Protein AF-A0A1L7UYZ5-F1 (afdb_monomer)

pLDDT: mean 88.18, std 9.56, range [55.62, 96.19]

Solvent-accessible surface area (backbone atoms only — not comparable to full-atom values): 4440 Å² total; per-residue (Å²): 132,75,73,56,54,80,90,49,50,41,26,31,42,46,79,50,95,94,42,86,45,75,25,56,62,91,52,63,47,34,87,81,78,62,48,65,73,49,65,65,25,40,26,16,28,85,87,56,22,41,26,33,27,27,73,33,66,46,98,85,73,43,77,40,75,51,63,39,62,72,40,78,60,91,125

Nearest PDB structures (foldseek):
  1n0z-assembly1_A  TM=6.606E-01  e=6.360E-01  Homo sapiens
  1p3e-assembly1_A  TM=4.614E-01  e=2.929E+00  Bacillus intermedius

Radius of gyration: 11.61 Å; Cα contacts (8 Å, |Δi|>4): 159; chains: 1; bounding box: 32×18×34 Å

Secondary structure (DSSP, 8-state):
-PPP-GGG--EEE---TT---EEETT-SB-TTT-PBPPTTPEEE-TT--EEEEEEEE-TTSPEEEEEEEEE----

Sequence (75 aa):
MTKPTEVNIAYWLCMNDICTKHNDIDKKRCKGCQAELAQGATALNADIDVIGQCGGIDSNGKPVWNLHEAKRVDI

InterPro domains:
  IPR001876 Zinc finger, RanBP2-type [PS01358] (12-33)

Organism: Fusarium proliferatum (strain ET1) (NCBI:txid1227346)

Structure (mmCIF, N/CA/C/O backbone):
data_AF-A0A1L7UYZ5-F1
#
_entry.id   AF-A0A1L7UYZ5-F1
#
loop_
_atom_site.group_PDB
_atom_site.id
_atom_site.type_symbol
_atom_site.label_atom_id
_atom_site.label_alt_id
_atom_site.label_comp_id
_atom_site.label_asym_id
_atom_site.label_entity_id
_atom_site.label_seq_id
_atom_site.pdbx_PDB_ins_code
_atom_site.Cartn_x
_atom_site.Cartn_y
_atom_site.Cartn_z
_atom_site.occupancy
_atom_site.B_iso_or_equiv
_atom_site.auth_seq_id
_atom_site.auth_comp_id
_atom_site.auth_asym_id
_atom_site.auth_atom_id
_atom_site.pdbx_PDB_model_num
ATOM 1 N N . MET A 1 1 ? -18.297 -2.465 -14.197 1.00 60.53 1 MET A N 1
ATOM 2 C CA . MET A 1 1 ? -17.435 -3.262 -13.294 1.00 60.53 1 MET A CA 1
ATOM 3 C C . MET A 1 1 ? -18.015 -3.152 -11.892 1.00 60.53 1 MET A C 1
ATOM 5 O O . MET A 1 1 ? -18.692 -2.172 -11.623 1.00 60.53 1 MET A O 1
ATOM 9 N N . THR A 1 2 ? -17.863 -4.151 -11.024 1.00 63.06 2 THR A N 1
ATOM 10 C CA . THR A 1 2 ? -18.322 -4.034 -9.629 1.00 63.06 2 THR A CA 1
ATOM 11 C C . THR A 1 2 ? -17.370 -3.131 -8.845 1.00 63.06 2 THR A C 1
ATOM 13 O O . THR A 1 2 ? -16.156 -3.179 -9.042 1.00 63.06 2 THR A O 1
ATOM 16 N N . LYS A 1 3 ? -17.912 -2.289 -7.957 1.00 68.19 3 LYS A N 1
ATOM 17 C CA . LYS A 1 3 ? -17.097 -1.457 -7.064 1.00 68.19 3 LYS A CA 1
ATOM 18 C C . LYS A 1 3 ? -16.253 -2.374 -6.161 1.00 68.19 3 LYS A C 1
ATOM 20 O O . LYS A 1 3 ? -16.827 -3.275 -5.544 1.00 68.19 3 LYS A O 1
ATOM 25 N N . PRO A 1 4 ? -14.926 -2.187 -6.072 1.00 70.56 4 PRO A N 1
ATOM 26 C CA . PRO A 1 4 ? -14.094 -3.026 -5.228 1.00 70.56 4 PRO A CA 1
ATOM 27 C C . PRO A 1 4 ? -14.399 -2.786 -3.753 1.00 70.56 4 PRO A C 1
ATOM 29 O O . PRO A 1 4 ? -14.733 -1.681 -3.321 1.00 70.56 4 PRO A O 1
ATOM 32 N N . THR A 1 5 ? -14.301 -3.869 -2.997 1.00 73.38 5 THR A N 1
ATOM 33 C CA . THR A 1 5 ? -14.441 -3.901 -1.542 1.00 73.38 5 THR A CA 1
ATOM 34 C C . THR A 1 5 ? -13.069 -4.136 -0.917 1.00 73.38 5 THR A C 1
ATOM 36 O O . THR A 1 5 ? -12.132 -4.521 -1.613 1.00 73.38 5 THR A O 1
ATOM 39 N N . GLU A 1 6 ? -12.927 -3.901 0.387 1.00 70.25 6 GLU A N 1
ATOM 40 C CA . GLU A 1 6 ? -11.650 -4.078 1.100 1.00 70.25 6 GLU A CA 1
ATOM 41 C C . GLU A 1 6 ? -11.069 -5.491 0.929 1.00 70.25 6 GLU A C 1
ATOM 43 O O . GLU A 1 6 ? -9.861 -5.647 0.786 1.00 70.25 6 GLU A O 1
ATOM 48 N N . VAL A 1 7 ? -11.932 -6.509 0.811 1.00 69.94 7 VAL A N 1
ATOM 49 C CA . VAL A 1 7 ? -11.522 -7.897 0.530 1.00 69.94 7 VAL A CA 1
ATOM 50 C C . VAL A 1 7 ? -10.868 -8.090 -0.844 1.00 69.94 7 VAL A C 1
ATOM 52 O O . VAL A 1 7 ? -10.215 -9.106 -1.057 1.00 69.94 7 VAL A O 1
ATOM 55 N N . ASN A 1 8 ? -11.010 -7.135 -1.768 1.00 84.88 8 ASN A N 1
ATOM 56 C CA . ASN A 1 8 ? -10.384 -7.195 -3.089 1.00 84.88 8 ASN 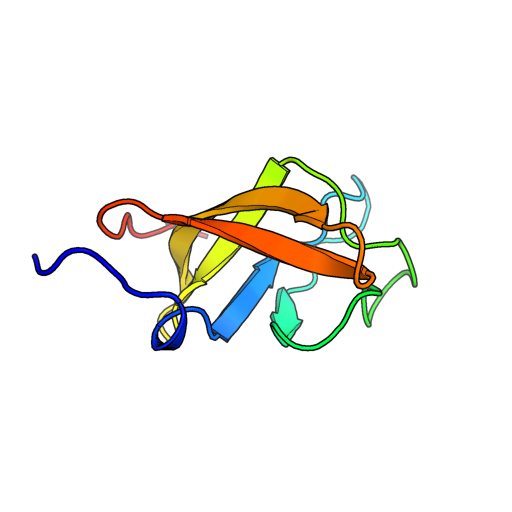A CA 1
ATOM 57 C C . ASN A 1 8 ? -8.986 -6.566 -3.121 1.00 84.88 8 ASN A C 1
ATOM 59 O O . ASN A 1 8 ? -8.325 -6.656 -4.155 1.00 84.88 8 ASN A O 1
ATOM 63 N N . ILE A 1 9 ? -8.534 -5.911 -2.046 1.00 90.62 9 ILE A N 1
ATOM 64 C CA . ILE A 1 9 ? -7.176 -5.373 -1.990 1.00 90.62 9 ILE A CA 1
ATOM 65 C C . ILE A 1 9 ? -6.211 -6.515 -1.679 1.00 90.62 9 ILE A C 1
ATOM 67 O O . ILE A 1 9 ? -6.318 -7.165 -0.643 1.00 90.62 9 ILE A O 1
ATOM 71 N N . ALA A 1 10 ? -5.247 -6.734 -2.565 1.00 93.25 10 ALA A N 1
ATOM 72 C CA . ALA A 1 10 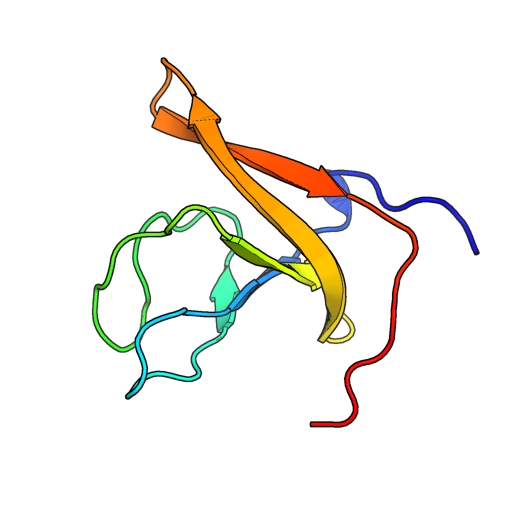? -4.187 -7.716 -2.365 1.00 93.25 10 ALA A CA 1
ATOM 73 C C . ALA A 1 10 ? -2.882 -7.040 -1.935 1.00 93.25 10 ALA A C 1
ATOM 75 O O . ALA A 1 10 ? -2.174 -7.548 -1.061 1.00 93.25 10 ALA A O 1
ATOM 76 N N . TYR A 1 11 ? -2.588 -5.870 -2.515 1.00 95.12 11 TYR A N 1
ATOM 77 C CA . TYR A 1 11 ? -1.297 -5.216 -2.347 1.00 95.12 11 TYR A CA 1
ATOM 78 C C . TYR A 1 11 ? -1.402 -3.709 -2.142 1.00 95.12 11 TYR A C 1
ATOM 80 O O . TYR A 1 11 ? -2.372 -3.066 -2.546 1.00 95.12 11 TYR A O 1
ATOM 88 N N . TRP A 1 12 ? -0.331 -3.139 -1.595 1.00 95.38 12 TRP A N 1
ATOM 89 C CA . TRP A 1 12 ? -0.043 -1.714 -1.685 1.00 95.38 12 TRP A CA 1
ATOM 90 C C . TRP A 1 12 ? 1.336 -1.449 -2.292 1.00 95.38 12 TRP A C 1
ATOM 92 O O . TRP A 1 12 ? 2.297 -2.189 -2.049 1.00 95.38 12 TRP A O 1
ATOM 102 N N . LEU A 1 13 ? 1.443 -0.388 -3.092 1.00 94.81 13 LEU A N 1
ATOM 103 C CA . LEU A 1 13 ? 2.702 0.037 -3.707 1.00 94.81 13 LEU A CA 1
ATOM 104 C C . LEU A 1 13 ? 3.484 0.955 -2.763 1.00 94.81 13 LEU A C 1
ATOM 106 O O . LEU A 1 13 ? 2.941 1.926 -2.232 1.00 94.81 13 LEU A O 1
ATOM 110 N N . CYS A 1 14 ? 4.771 0.662 -2.567 1.00 94.56 14 CYS A N 1
ATOM 111 C CA . CYS A 1 14 ? 5.657 1.548 -1.821 1.00 94.56 14 CYS A CA 1
ATOM 112 C C . CYS A 1 14 ? 5.766 2.923 -2.496 1.00 94.56 14 CYS A C 1
ATOM 114 O O . CYS A 1 14 ? 5.999 3.004 -3.695 1.00 94.56 14 CYS A O 1
ATOM 116 N N . MET A 1 15 ? 5.625 3.991 -1.709 1.00 92.19 15 MET A N 1
ATOM 117 C CA . MET A 1 15 ? 5.750 5.378 -2.181 1.00 92.19 15 MET A CA 1
ATOM 118 C C . MET A 1 15 ?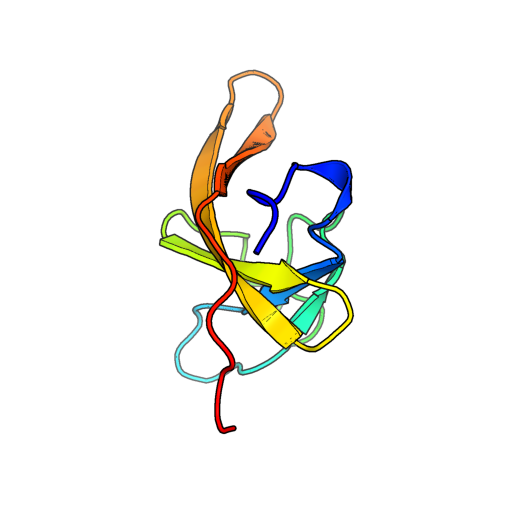 7.161 5.952 -2.032 1.00 92.19 15 MET A C 1
ATOM 120 O O . MET A 1 15 ? 7.365 7.139 -2.246 1.00 92.19 15 MET A O 1
ATOM 124 N N . ASN A 1 16 ? 8.130 5.153 -1.587 1.00 91.44 16 ASN A N 1
ATOM 125 C CA . ASN A 1 16 ? 9.502 5.629 -1.509 1.00 91.44 16 ASN A CA 1
ATOM 126 C C . ASN A 1 16 ? 10.061 5.734 -2.935 1.00 91.44 16 ASN A C 1
ATOM 128 O O . ASN A 1 16 ? 10.041 4.740 -3.655 1.00 91.44 16 ASN A O 1
ATOM 132 N N . ASP A 1 17 ? 10.586 6.900 -3.314 1.00 87.25 17 ASP A N 1
ATOM 133 C CA . ASP A 1 17 ? 11.038 7.213 -4.680 1.00 87.25 17 ASP A CA 1
ATOM 134 C C . ASP A 1 17 ? 12.053 6.211 -5.258 1.00 87.25 17 ASP A C 1
ATOM 136 O O . ASP A 1 17 ? 12.136 6.032 -6.471 1.00 87.25 17 ASP A O 1
ATOM 140 N N . ILE A 1 18 ? 12.813 5.520 -4.400 1.00 88.94 18 ILE A N 1
ATOM 141 C CA . ILE A 1 18 ? 13.788 4.497 -4.809 1.00 88.94 18 ILE A CA 1
ATOM 142 C C . ILE A 1 18 ? 13.262 3.055 -4.682 1.00 88.94 18 ILE A C 1
ATOM 144 O O . ILE A 1 18 ? 14.023 2.100 -4.849 1.00 88.94 18 ILE A O 1
ATOM 148 N N . CYS A 1 19 ? 11.983 2.856 -4.350 1.00 91.25 19 CYS A N 1
ATOM 149 C CA . CYS A 1 19 ? 11.390 1.544 -4.106 1.00 91.25 19 CYS A CA 1
ATOM 150 C C . CYS A 1 19 ? 10.049 1.356 -4.822 1.00 91.25 19 CYS A C 1
ATOM 152 O O . CYS A 1 19 ? 9.060 2.001 -4.511 1.00 91.25 19 CYS A O 1
ATOM 154 N N . THR A 1 20 ? 9.981 0.350 -5.690 1.00 84.75 20 THR A N 1
ATOM 155 C CA . THR A 1 20 ? 8.779 0.006 -6.469 1.00 84.75 20 THR A CA 1
ATOM 156 C C . THR A 1 20 ? 8.142 -1.314 -6.022 1.00 84.75 20 THR A C 1
ATOM 158 O O . THR A 1 20 ? 7.505 -2.020 -6.800 1.00 84.75 20 THR A O 1
ATOM 161 N N . LYS A 1 21 ? 8.357 -1.728 -4.764 1.00 93.75 21 LYS A N 1
ATOM 162 C CA . LYS A 1 21 ? 7.855 -3.022 -4.280 1.00 93.75 21 LYS A CA 1
ATOM 163 C C . LYS A 1 21 ? 6.364 -2.966 -3.954 1.00 93.75 21 LYS A C 1
ATOM 165 O O . LYS A 1 21 ? 5.924 -2.110 -3.190 1.00 93.75 21 LYS A O 1
ATOM 170 N N . HIS A 1 22 ? 5.641 -3.967 -4.452 1.00 93.94 22 HIS A N 1
ATOM 171 C CA . HIS A 1 22 ? 4.324 -4.357 -3.956 1.00 93.94 22 HIS A CA 1
ATOM 172 C C . HIS A 1 22 ? 4.462 -5.101 -2.629 1.00 93.94 22 HIS A C 1
ATOM 174 O O . HIS A 1 22 ? 5.267 -6.034 -2.496 1.00 93.94 22 HIS A O 1
ATOM 180 N N . ASN A 1 23 ? 3.668 -4.693 -1.654 1.00 95.56 23 ASN A N 1
ATOM 181 C CA . ASN A 1 23 ? 3.633 -5.253 -0.313 1.00 95.56 23 ASN A CA 1
ATOM 182 C C . ASN A 1 23 ? 2.256 -5.840 -0.056 1.00 95.56 23 ASN A C 1
ATOM 184 O O . ASN A 1 23 ? 1.268 -5.289 -0.535 1.00 95.56 23 ASN A O 1
ATOM 188 N N . ASP A 1 24 ? 2.197 -6.931 0.699 1.00 93.25 24 ASP A N 1
ATOM 189 C CA . ASP A 1 24 ? 0.918 -7.530 1.070 1.00 93.25 24 ASP A CA 1
ATOM 190 C C . ASP A 1 24 ? 0.111 -6.539 1.918 1.00 93.25 24 ASP A C 1
ATOM 192 O O . ASP A 1 24 ? 0.670 -5.759 2.700 1.00 93.25 24 ASP A O 1
ATOM 196 N N . ILE A 1 25 ? -1.211 -6.556 1.749 1.00 91.00 25 ILE A N 1
ATOM 197 C CA . ILE A 1 25 ? -2.112 -5.573 2.360 1.00 91.00 25 ILE A CA 1
ATOM 198 C C . ILE A 1 25 ? -2.064 -5.549 3.897 1.00 91.00 25 ILE A C 1
ATOM 200 O O . ILE A 1 25 ? -2.324 -4.519 4.518 1.00 91.00 25 ILE A O 1
ATOM 204 N N . ASP A 1 26 ? -1.676 -6.661 4.523 1.00 87.25 26 ASP A N 1
ATOM 205 C CA . ASP A 1 26 ? -1.545 -6.805 5.975 1.00 87.25 26 ASP A CA 1
ATOM 206 C C . ASP A 1 26 ? -0.235 -6.212 6.536 1.00 87.25 26 ASP A C 1
ATOM 208 O O . ASP A 1 26 ? -0.065 -6.112 7.757 1.00 87.25 26 ASP A O 1
ATOM 212 N N . LYS A 1 27 ? 0.710 -5.804 5.677 1.00 91.56 27 LYS A N 1
ATOM 213 C CA . LYS A 1 27 ? 2.008 -5.261 6.098 1.00 91.56 27 LYS A CA 1
ATOM 214 C C . LYS A 1 27 ? 1.967 -3.746 6.213 1.00 91.56 27 LYS A C 1
ATOM 216 O O . LYS A 1 27 ? 1.682 -3.040 5.257 1.00 91.56 27 LYS A O 1
ATOM 221 N N . LYS A 1 28 ? 2.399 -3.237 7.368 1.00 91.19 28 LYS A N 1
ATOM 222 C CA . LYS A 1 28 ? 2.594 -1.793 7.604 1.00 91.19 28 LYS A CA 1
ATOM 223 C C . LYS A 1 28 ? 3.955 -1.266 7.140 1.00 91.19 28 LYS A C 1
ATOM 225 O O . LYS A 1 28 ? 4.189 -0.065 7.202 1.00 91.19 28 LYS A O 1
ATOM 230 N N . ARG A 1 29 ? 4.875 -2.149 6.739 1.00 94.56 29 ARG A N 1
ATOM 231 C CA . ARG A 1 29 ? 6.234 -1.800 6.300 1.00 94.56 29 ARG A CA 1
ATOM 232 C C . ARG A 1 29 ? 6.549 -2.455 4.967 1.00 94.56 29 ARG A C 1
ATOM 234 O O . ARG A 1 29 ? 6.163 -3.597 4.726 1.00 94.56 29 ARG A O 1
ATOM 241 N N . CYS A 1 30 ? 7.278 -1.730 4.128 1.00 96.19 30 CYS A N 1
ATOM 242 C CA . CYS A 1 30 ? 7.721 -2.207 2.832 1.00 96.19 30 CYS A CA 1
ATOM 243 C C . CYS A 1 30 ? 8.742 -3.341 2.988 1.00 96.19 30 CYS A C 1
ATOM 245 O O . CYS A 1 30 ? 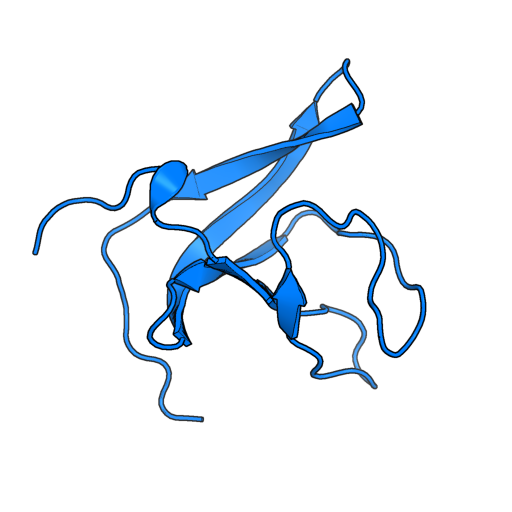9.752 -3.184 3.674 1.00 96.19 30 CYS A O 1
ATOM 247 N N . LYS A 1 31 ? 8.542 -4.457 2.281 1.00 95.50 31 LYS A N 1
ATOM 248 C CA . LYS A 1 31 ? 9.459 -5.609 2.296 1.00 95.50 31 LYS A CA 1
ATOM 249 C C . LYS A 1 31 ? 10.819 -5.325 1.651 1.00 95.50 31 LYS A C 1
ATOM 251 O O . LYS A 1 31 ? 11.765 -6.064 1.888 1.00 95.50 31 LYS A O 1
ATOM 256 N N . GLY A 1 32 ? 10.910 -4.284 0.819 1.00 94.31 32 GLY A N 1
ATOM 257 C CA . GLY A 1 32 ? 12.145 -3.889 0.139 1.00 94.31 32 GLY A CA 1
ATOM 258 C C . GLY A 1 32 ? 12.990 -2.899 0.937 1.00 94.31 32 GLY A C 1
ATOM 259 O O . GLY A 1 32 ? 14.170 -3.141 1.157 1.00 94.31 32 GLY A O 1
ATOM 260 N N . CYS A 1 33 ? 12.388 -1.786 1.363 1.00 95.06 33 CYS A N 1
ATOM 261 C CA . CYS A 1 33 ? 13.114 -0.661 1.967 1.00 95.06 33 CYS A CA 1
ATOM 262 C C . CYS A 1 33 ? 12.705 -0.340 3.412 1.00 95.06 33 CYS A C 1
ATOM 264 O O . CYS A 1 33 ? 13.186 0.643 3.963 1.00 95.06 33 CYS A O 1
ATOM 266 N N . GLN A 1 34 ? 11.805 -1.123 4.022 1.00 95.44 34 GLN A N 1
ATOM 267 C CA . GLN A 1 34 ? 11.299 -0.928 5.392 1.00 95.44 34 GLN A CA 1
ATOM 268 C C . GLN A 1 34 ? 10.548 0.392 5.649 1.00 95.44 34 GLN A C 1
ATOM 270 O O . GLN A 1 34 ? 10.123 0.639 6.782 1.00 95.44 34 GLN A O 1
ATOM 275 N N . ALA A 1 35 ? 10.318 1.200 4.606 1.00 94.56 35 ALA A N 1
ATOM 276 C CA . 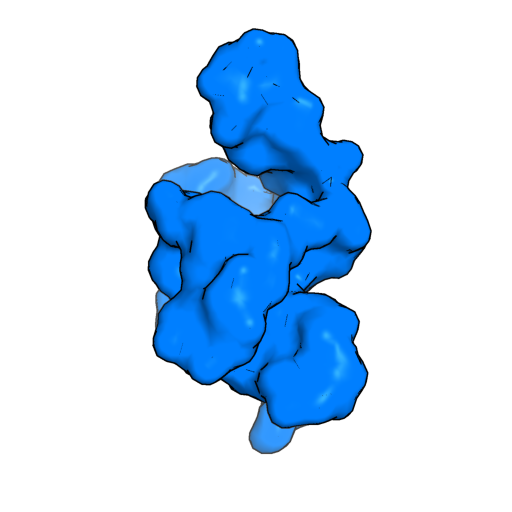ALA A 1 35 ? 9.474 2.387 4.679 1.00 94.56 35 ALA A CA 1
ATOM 277 C C . ALA A 1 35 ? 8.062 2.023 5.151 1.00 94.56 35 ALA A C 1
ATOM 279 O O . ALA A 1 35 ? 7.518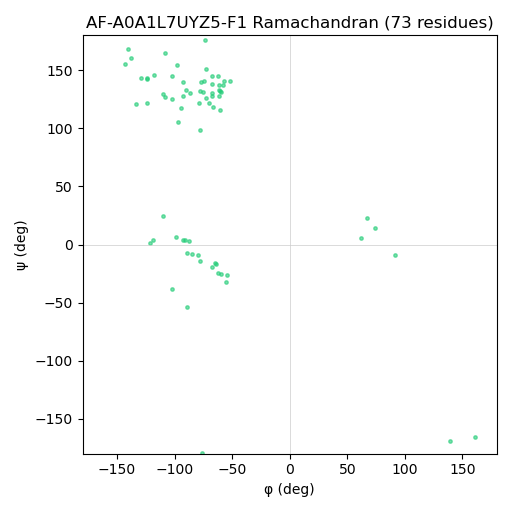 0.980 4.776 1.00 94.56 35 ALA A O 1
ATOM 280 N N . GLU A 1 36 ? 7.481 2.878 5.984 1.00 94.19 36 GLU A N 1
ATOM 281 C CA . GLU A 1 36 ? 6.133 2.682 6.509 1.00 94.19 36 GLU A CA 1
ATOM 282 C C . GLU A 1 36 ? 5.078 2.927 5.428 1.00 94.19 36 GLU A C 1
ATOM 284 O O . GLU A 1 36 ? 5.288 3.693 4.485 1.00 94.19 36 GLU A O 1
ATOM 289 N N . LEU A 1 37 ? 3.940 2.250 5.564 1.00 94.38 37 LEU A N 1
ATOM 290 C CA . LEU A 1 37 ? 2.763 2.509 4.751 1.00 94.38 37 LEU A CA 1
ATOM 291 C C . LEU A 1 37 ? 2.312 3.957 4.975 1.00 94.38 37 LEU A C 1
ATOM 293 O O . LEU A 1 37 ? 1.908 4.329 6.075 1.00 94.38 37 LEU A O 1
A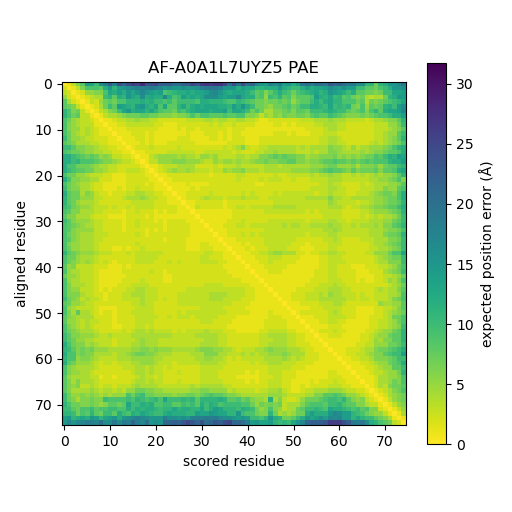TOM 297 N N . ALA A 1 38 ? 2.375 4.755 3.915 1.00 91.81 38 ALA A N 1
ATOM 298 C CA . ALA A 1 38 ? 2.017 6.163 3.941 1.00 91.81 38 ALA A CA 1
ATOM 299 C C . ALA A 1 38 ? 0.593 6.398 3.423 1.00 91.81 38 ALA A C 1
ATOM 301 O O . ALA A 1 38 ? 0.063 5.637 2.607 1.00 91.81 38 ALA A O 1
ATOM 302 N N . GLN A 1 39 ? -0.013 7.498 3.869 1.00 94.38 39 GLN A N 1
ATOM 303 C CA . GLN A 1 39 ? -1.209 8.041 3.232 1.00 94.38 39 GLN A CA 1
ATOM 304 C C . GLN A 1 39 ? -0.912 8.342 1.755 1.00 94.38 39 GLN A C 1
ATOM 306 O O . GLN A 1 39 ? 0.142 8.876 1.422 1.00 94.38 39 GLN A O 1
ATOM 311 N N . GLY A 1 40 ? -1.849 7.994 0.876 1.00 93.00 40 GLY A N 1
ATOM 312 C CA . GLY A 1 40 ? -1.705 8.098 -0.575 1.00 93.00 40 GLY A CA 1
ATOM 313 C C . GLY A 1 40 ? -1.148 6.841 -1.244 1.00 93.00 40 GLY A C 1
ATOM 314 O O . GLY A 1 40 ? -1.194 6.759 -2.470 1.00 93.00 40 GLY A O 1
ATOM 315 N N . ALA A 1 41 ? -0.681 5.842 -0.481 1.00 94.31 41 ALA A N 1
ATOM 316 C CA . ALA A 1 41 ? -0.160 4.607 -1.060 1.00 94.31 41 ALA A CA 1
ATOM 317 C C . ALA A 1 41 ? -1.229 3.906 -1.901 1.00 94.31 41 ALA A C 1
ATOM 319 O O . ALA A 1 41 ? -2.362 3.721 -1.453 1.00 94.31 41 ALA A O 1
ATOM 320 N N . THR A 1 42 ? -0.863 3.518 -3.118 1.00 94.75 42 THR A N 1
ATOM 321 C CA . THR A 1 42 ? -1.772 2.898 -4.083 1.00 94.75 42 THR A CA 1
ATOM 322 C C . THR A 1 42 ? -2.209 1.520 -3.607 1.00 94.75 42 THR A C 1
ATOM 324 O O . THR A 1 42 ? -1.356 0.680 -3.325 1.00 94.75 42 THR A O 1
ATOM 327 N N . ALA A 1 43 ? -3.519 1.279 -3.572 1.00 94.44 43 ALA A N 1
ATOM 328 C CA . ALA A 1 43 ? -4.123 -0.027 -3.342 1.00 94.44 43 ALA A CA 1
ATOM 329 C C . ALA A 1 43 ? -4.329 -0.758 -4.673 1.00 94.44 43 ALA A C 1
ATOM 331 O O . ALA A 1 43 ? -4.869 -0.184 -5.625 1.00 94.44 43 ALA A O 1
ATOM 332 N N . LEU A 1 44 ? -3.926 -2.025 -4.719 1.00 94.19 44 LEU A N 1
ATOM 333 C CA . LEU A 1 44 ? -3.975 -2.870 -5.908 1.00 94.19 44 LEU A CA 1
ATOM 334 C C . LEU A 1 44 ? -4.771 -4.147 -5.620 1.00 94.19 44 LEU A C 1
ATOM 336 O O . LEU A 1 44 ? -4.657 -4.721 -4.530 1.00 94.19 44 LEU A O 1
ATOM 340 N N . ASN A 1 45 ? -5.554 -4.610 -6.595 1.00 92.50 45 ASN A N 1
ATOM 341 C CA . ASN A 1 45 ? -6.148 -5.948 -6.544 1.00 92.50 45 ASN A CA 1
ATOM 342 C C . ASN A 1 45 ? -5.104 -7.035 -6.881 1.00 92.50 45 ASN A C 1
ATOM 344 O O . ASN A 1 45 ? -3.933 -6.744 -7.135 1.00 92.50 45 ASN A O 1
ATOM 348 N N . ALA A 1 46 ? -5.529 -8.301 -6.876 1.00 90.56 46 ALA A N 1
ATOM 349 C CA . ALA A 1 46 ? -4.667 -9.434 -7.224 1.00 90.56 46 ALA A CA 1
ATOM 350 C C . ALA A 1 46 ? -4.149 -9.389 -8.677 1.00 90.56 46 ALA A C 1
ATOM 352 O O . ALA A 1 46 ? -3.078 -9.924 -8.955 1.00 90.56 46 ALA A O 1
ATOM 353 N N . ASP A 1 47 ? -4.873 -8.708 -9.569 1.00 90.44 47 ASP A N 1
ATOM 354 C CA . ASP A 1 47 ? -4.519 -8.514 -10.979 1.00 90.44 47 ASP A CA 1
ATOM 355 C C . ASP A 1 47 ? -3.619 -7.282 -11.211 1.00 90.44 47 ASP A C 1
ATOM 357 O O . ASP A 1 47 ? -3.255 -6.986 -12.347 1.00 90.44 47 ASP A O 1
ATOM 361 N N . ILE A 1 48 ? -3.210 -6.587 -10.138 1.00 90.19 48 ILE A N 1
ATOM 362 C CA . ILE A 1 48 ? -2.378 -5.369 -10.168 1.00 90.19 48 ILE A CA 1
ATOM 363 C C . ILE A 1 48 ? -3.100 -4.155 -10.797 1.00 90.19 48 ILE A C 1
ATOM 365 O O . ILE A 1 48 ? -2.483 -3.168 -11.193 1.00 90.19 48 ILE A O 1
ATOM 369 N N . ASP A 1 49 ? -4.431 -4.154 -10.815 1.00 91.50 49 ASP A N 1
ATOM 370 C CA . ASP A 1 49 ? -5.209 -2.954 -11.123 1.00 91.50 49 ASP A CA 1
ATOM 371 C C . ASP A 1 49 ? -5.240 -2.006 -9.920 1.00 91.50 49 ASP A C 1
ATOM 373 O O . ASP A 1 49 ? -5.446 -2.433 -8.779 1.00 91.50 49 ASP A O 1
ATOM 377 N N . VAL A 1 50 ? -5.132 -0.698 -10.169 1.00 92.25 50 VAL A N 1
ATOM 378 C CA . VAL A 1 50 ? -5.348 0.331 -9.144 1.00 92.25 50 VAL A CA 1
ATOM 379 C C . VAL A 1 50 ? -6.823 0.374 -8.790 1.00 92.25 50 VAL A C 1
ATOM 381 O O . VAL A 1 50 ? -7.674 0.668 -9.631 1.00 92.25 50 VAL A O 1
ATOM 384 N N . ILE A 1 51 ? -7.119 0.155 -7.517 1.00 93.75 51 ILE A N 1
ATOM 385 C CA . ILE A 1 51 ? -8.487 0.142 -6.988 1.00 93.75 51 ILE A CA 1
ATOM 386 C C . ILE A 1 51 ? -8.708 1.166 -5.880 1.00 93.75 51 ILE A C 1
ATOM 388 O O . ILE A 1 51 ? -9.794 1.225 -5.309 1.00 93.75 51 ILE A O 1
ATOM 392 N N . GLY A 1 52 ? -7.694 1.956 -5.535 1.00 93.56 52 GLY A N 1
ATOM 393 C CA . GLY A 1 52 ? -7.819 2.955 -4.488 1.00 93.56 52 GLY A CA 1
ATOM 394 C C . GLY A 1 52 ? -6.492 3.425 -3.930 1.00 93.56 52 GLY A C 1
ATOM 395 O O . GLY A 1 52 ? -5.425 3.180 -4.495 1.00 93.56 52 GLY A O 1
ATOM 396 N N . GLN A 1 53 ? -6.576 4.099 -2.787 1.00 95.25 53 GLN A N 1
ATOM 397 C CA . GLN A 1 53 ? -5.428 4.629 -2.059 1.00 95.25 53 GLN A CA 1
ATOM 398 C C . GLN A 1 53 ? -5.627 4.524 -0.544 1.00 95.25 53 GLN A C 1
ATOM 400 O O . GLN A 1 53 ? -6.756 4.522 -0.045 1.00 95.25 53 GLN A O 1
ATOM 405 N N . CYS A 1 54 ? -4.520 4.478 0.194 1.00 94.62 54 CYS A N 1
ATOM 406 C CA . CYS A 1 54 ? -4.514 4.577 1.648 1.00 94.62 54 CYS A CA 1
ATOM 407 C C . CYS A 1 54 ? -4.964 5.984 2.068 1.00 94.62 54 CYS A C 1
ATOM 409 O O . CYS A 1 54 ? -4.313 6.977 1.746 1.00 94.62 54 CYS A O 1
ATOM 411 N N . GLY A 1 55 ? -6.074 6.082 2.795 1.00 93.81 55 GLY A N 1
ATOM 412 C CA . GLY A 1 55 ? -6.564 7.324 3.391 1.00 93.81 55 GLY A CA 1
ATOM 413 C C . GLY A 1 55 ? -5.816 7.730 4.662 1.00 93.81 55 GLY A C 1
ATOM 414 O O . GLY A 1 55 ? -5.932 8.875 5.087 1.00 93.81 55 GLY A O 1
ATOM 415 N N . GLY A 1 56 ? -5.042 6.816 5.249 1.00 92.69 56 GLY A N 1
ATOM 416 C CA . GLY A 1 56 ? -4.296 7.019 6.486 1.00 92.69 56 GLY A CA 1
ATOM 417 C C . GLY A 1 56 ? -4.361 5.793 7.392 1.00 92.69 56 GLY A C 1
ATOM 418 O O . GLY A 1 56 ? -4.811 4.721 6.985 1.00 92.69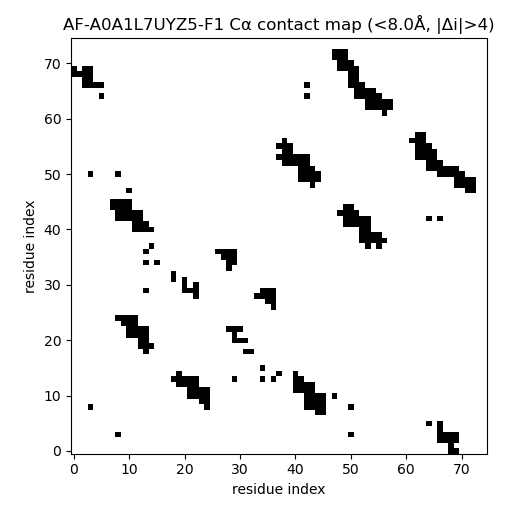 56 GLY A O 1
ATOM 419 N N . ILE A 1 57 ? -3.910 5.965 8.632 1.00 91.25 57 ILE A N 1
ATOM 420 C CA . ILE A 1 57 ? -3.942 4.940 9.676 1.00 91.25 57 ILE A CA 1
ATOM 421 C C . ILE A 1 57 ? -4.977 5.352 10.731 1.00 91.25 57 ILE A C 1
ATOM 423 O O . ILE A 1 57 ? -4.961 6.493 11.192 1.00 91.25 57 ILE A O 1
ATOM 427 N N . ASP A 1 58 ? -5.886 4.445 11.095 1.00 91.12 58 ASP A N 1
ATOM 428 C CA . ASP A 1 58 ? -6.895 4.675 12.131 1.00 91.12 58 ASP A CA 1
ATOM 429 C C . ASP A 1 58 ? -6.296 4.660 13.552 1.00 91.12 58 ASP A C 1
ATOM 431 O O . ASP A 1 58 ? -5.116 4.370 13.770 1.00 91.12 58 ASP A O 1
ATOM 435 N N . SER A 1 59 ? -7.132 4.935 14.555 1.00 92.12 59 SER A N 1
ATOM 436 C CA . SER A 1 59 ? -6.732 4.915 15.969 1.00 92.12 59 SER A CA 1
ATOM 437 C C . SER A 1 59 ? -6.303 3.535 16.490 1.00 92.12 59 SER A C 1
ATOM 439 O O . SER A 1 59 ? -5.633 3.461 17.518 1.00 92.12 59 SER A O 1
ATOM 441 N N . ASN A 1 60 ? -6.636 2.446 15.789 1.00 91.31 60 ASN A N 1
ATOM 442 C CA . ASN A 1 60 ? -6.200 1.080 16.096 1.00 91.31 60 ASN A CA 1
ATOM 443 C C . ASN A 1 60 ? -4.897 0.707 15.368 1.00 91.31 60 ASN A C 1
ATOM 445 O O . ASN A 1 60 ? -4.445 -0.442 15.417 1.00 91.31 60 ASN A O 1
ATOM 449 N N . GLY A 1 61 ? -4.296 1.654 14.649 1.00 87.50 61 GLY A N 1
ATOM 450 C CA . GLY A 1 61 ? -3.113 1.419 13.843 1.00 87.50 61 GLY A CA 1
ATOM 451 C C . GLY A 1 61 ? -3.397 0.643 12.555 1.00 87.50 61 GLY A C 1
ATOM 452 O O . GLY A 1 61 ? -2.447 0.113 11.976 1.00 87.50 61 GLY A O 1
ATOM 453 N N . LYS A 1 62 ? -4.649 0.500 12.117 1.00 89.75 62 LYS A N 1
ATOM 454 C CA . LYS A 1 62 ? -5.019 -0.189 10.875 1.00 89.75 62 LYS A CA 1
ATOM 455 C C . LYS A 1 62 ? -5.117 0.804 9.714 1.00 89.75 62 LYS A C 1
ATOM 457 O O . LYS A 1 62 ? -5.617 1.909 9.906 1.00 89.75 62 LYS A O 1
ATOM 462 N N . PRO A 1 63 ? -4.648 0.440 8.513 1.00 91.69 63 PRO A N 1
ATOM 463 C CA . PRO A 1 63 ? -4.821 1.295 7.351 1.00 91.69 63 PRO A CA 1
ATOM 464 C C . PRO A 1 63 ? -6.292 1.389 6.948 1.00 91.69 63 PRO A C 1
ATOM 466 O O . PRO A 1 63 ? -7.005 0.389 6.937 1.00 91.69 63 PRO A O 1
ATOM 469 N N . VAL A 1 64 ? -6.725 2.597 6.599 1.00 92.19 64 VAL A N 1
ATOM 470 C CA . VAL A 1 64 ? -8.055 2.875 6.051 1.00 92.19 64 VAL A CA 1
ATOM 471 C C . VAL A 1 64 ? -7.919 3.062 4.548 1.00 92.19 64 VAL A C 1
ATOM 473 O O . VAL A 1 64 ? -7.139 3.901 4.098 1.00 92.19 64 VAL A O 1
ATOM 476 N N . TRP A 1 65 ? -8.681 2.304 3.763 1.00 93.06 65 TRP A N 1
ATOM 477 C CA . TRP A 1 65 ? -8.572 2.292 2.304 1.00 93.06 65 TRP A CA 1
ATOM 478 C C . TRP A 1 65 ? -9.762 2.973 1.632 1.00 93.06 65 TRP A C 1
ATOM 480 O O . TRP A 1 65 ? -10.916 2.609 1.852 1.00 93.06 65 TRP A O 1
ATOM 490 N N . ASN A 1 66 ? -9.472 3.939 0.762 1.00 92.19 66 ASN A N 1
ATOM 491 C CA . ASN A 1 66 ? -10.466 4.630 -0.053 1.00 92.19 66 ASN A CA 1
ATOM 492 C C . ASN A 1 66 ? -10.510 3.986 -1.442 1.00 92.19 66 ASN A C 1
ATOM 494 O O . ASN A 1 66 ? -9.596 4.187 -2.244 1.00 92.19 66 ASN A O 1
ATOM 498 N N . LEU A 1 67 ? -11.559 3.204 -1.714 1.00 91.50 67 LEU A N 1
ATOM 499 C CA . LEU A 1 67 ? -11.664 2.370 -2.915 1.00 91.50 67 LEU A CA 1
ATOM 500 C C . LEU A 1 67 ? -12.583 2.952 -3.996 1.00 91.50 67 LEU A C 1
ATOM 502 O O . LEU A 1 67 ? -13.637 3.531 -3.711 1.00 91.50 67 LEU A O 1
ATOM 506 N N . HIS A 1 68 ? -12.211 2.724 -5.250 1.00 86.94 68 HIS A N 1
ATOM 507 C CA . HIS A 1 68 ? -12.928 3.121 -6.461 1.00 86.94 68 HIS A CA 1
ATOM 508 C C . HIS A 1 68 ? -12.854 2.012 -7.515 1.00 86.94 68 HIS A C 1
ATOM 510 O O . HIS A 1 68 ? -12.055 1.096 -7.387 1.00 86.94 68 HIS A O 1
ATOM 516 N N . GLU A 1 69 ? -13.650 2.089 -8.585 1.00 81.94 69 GLU A N 1
ATOM 517 C CA . GLU A 1 69 ? -13.594 1.098 -9.672 1.00 81.94 69 GLU A CA 1
ATOM 518 C C . GLU A 1 69 ? -12.171 0.885 -10.207 1.00 81.94 69 GLU A C 1
ATOM 520 O O . GLU A 1 69 ? -11.397 1.840 -10.320 1.00 81.94 69 GLU A O 1
ATOM 525 N N . ALA A 1 70 ? -11.838 -0.373 -10.506 1.00 80.31 70 ALA A N 1
ATOM 526 C CA . ALA A 1 70 ? -10.493 -0.760 -10.906 1.00 80.31 70 ALA A CA 1
ATOM 527 C C . ALA A 1 70 ? -10.063 -0.056 -12.198 1.00 80.31 70 ALA A C 1
ATOM 529 O O . ALA A 1 70 ? -10.829 0.044 -13.158 1.00 80.31 70 ALA A O 1
ATOM 530 N N . LYS A 1 71 ? -8.819 0.414 -12.218 1.00 76.88 71 LYS A N 1
ATOM 531 C CA . LYS A 1 71 ? -8.150 0.944 -13.402 1.00 76.88 71 LYS A CA 1
ATOM 532 C C . LYS A 1 71 ? -6.869 0.163 -13.609 1.00 76.88 71 LYS A C 1
ATOM 534 O O . LYS A 1 71 ? -6.010 0.144 -12.728 1.00 76.88 71 LYS A O 1
ATOM 539 N N . ARG A 1 72 ? -6.753 -0.458 -14.777 1.00 74.50 72 ARG A N 1
ATOM 540 C CA . ARG A 1 72 ? -5.554 -1.197 -15.145 1.00 74.50 72 ARG A CA 1
ATOM 541 C C . ARG A 1 72 ? -4.355 -0.262 -15.172 1.00 74.50 72 ARG A C 1
ATOM 543 O O . ARG A 1 72 ? -4.443 0.838 -15.718 1.00 74.50 72 ARG A O 1
ATOM 550 N N . VAL A 1 73 ? -3.264 -0.699 -14.556 1.00 68.19 73 VAL A N 1
ATOM 551 C CA . VAL A 1 73 ? -1.974 -0.029 -14.687 1.00 68.19 73 VAL A CA 1
ATOM 552 C C . VAL A 1 73 ? -1.226 -0.722 -15.803 1.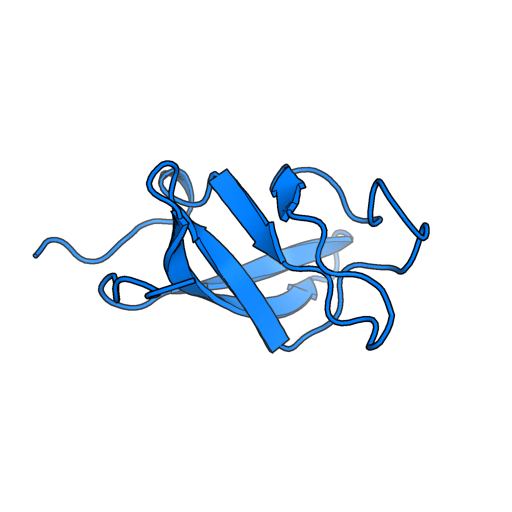00 68.19 73 VAL A C 1
ATOM 554 O O . VAL A 1 73 ? -0.925 -1.910 -15.704 1.00 68.19 73 VAL A O 1
ATOM 557 N N . ASP A 1 74 ? -0.930 0.019 -16.861 1.00 65.31 74 ASP A N 1
ATOM 558 C CA . ASP A 1 74 ? 0.070 -0.408 -17.827 1.00 65.31 74 ASP A CA 1
ATOM 559 C C . ASP A 1 74 ? 1.438 -0.115 -17.183 1.00 65.31 74 ASP A C 1
ATOM 561 O O . ASP A 1 74 ? 1.856 1.042 -17.112 1.00 65.31 74 ASP A O 1
ATOM 565 N N . ILE A 1 75 ? 2.056 -1.144 -16.589 1.00 55.62 75 ILE A N 1
ATOM 566 C CA . ILE A 1 75 ? 3.404 -1.095 -15.984 1.00 55.62 75 ILE A CA 1
ATOM 567 C C . ILE A 1 75 ? 4.449 -1.464 -17.033 1.00 55.62 75 ILE A C 1
ATOM 569 O O . ILE A 1 75 ? 4.241 -2.489 -17.722 1.00 55.62 75 ILE A O 1
#

Mean predicted aligned error: 4.57 Å

Foldseek 3Di:
DDWDDPVQFQWWADPDPVGGDTDGQPDQAGPPPRDGQDFQIFTAGPQRWGFFTFNGADPVRHTDTDGGDTHDDPD